Protein AF-A0A9D2E162-F1 (afdb_monomer_lite)

pLDDT: mean 87.24, std 11.22, range [53.81, 98.06]

Sequence (142 aa):
MLKTLQTLIKKYGFVFSTFFTFAVILIFHFTRFNGLKLYPVAVNFAIFLVFVSSLFQEETIIQKFAKITEGTLSESVKIYTKNLTYIWCVYLFVQFALSVATCFMSDKIWMLYNGFLSYFFLGCFFAIEYTIRTIFRLKNKF

Secondary structure (DSSP, 8-state):
-HHHHHHHHHHHHHHHHHHHHHHHHHHHHH---GGGGHHHHHHHHHHHHHHHHHTTSSS-HHHHHHHHHHSSPPHHHHHHHHHHHHHHHHHHHHHHHHHHHHHTS-HHHHHHIIIIIHHHHHHHHHHHHHHHHHHHHHHH--

Foldseek 3Di:
DVVVVVVVCVVVVVVVVVVVVVVVVVCVVPDPDLCPLCPQLVVLVVVLCQLVVQLPDPAGPQRVVCCVVPNDDDPVRRVVSSVVSVVVNVLSVVSNVVSVVCSPPDPVSNCCVSVPVSVVVVVVVCVVVVVVVVVVCVVPPD

Structure (mmCIF, N/CA/C/O backbone):
data_AF-A0A9D2E162-F1
#
_entry.id   AF-A0A9D2E162-F1
#
loop_
_atom_site.group_PDB
_atom_site.id
_atom_site.type_symbol
_atom_site.label_atom_id
_atom_site.label_alt_id
_atom_site.label_comp_id
_atom_site.label_asym_id
_atom_site.label_entity_id
_atom_site.label_seq_id
_atom_site.pdbx_PDB_ins_code
_atom_site.Cartn_x
_atom_site.Cartn_y
_atom_site.Cartn_z
_atom_site.occupancy
_atom_site.B_iso_or_equiv
_atom_site.auth_seq_id
_atom_site.auth_comp_id
_atom_site.auth_asym_id
_atom_site.auth_atom_id
_atom_site.pdbx_PDB_model_num
ATOM 1 N N . MET A 1 1 ? -12.832 37.742 0.969 1.00 65.50 1 MET A N 1
ATOM 2 C CA . MET A 1 1 ? -11.361 37.598 0.913 1.00 65.50 1 MET A CA 1
ATOM 3 C C . MET A 1 1 ? -10.911 36.145 1.092 1.00 65.50 1 MET A C 1
ATOM 5 O O . MET A 1 1 ? -10.377 35.597 0.139 1.00 65.50 1 MET A O 1
ATOM 9 N N . LEU A 1 2 ? -11.207 35.470 2.217 1.00 71.62 2 LEU A N 1
ATOM 10 C CA . LEU A 1 2 ? -10.796 34.065 2.444 1.00 71.62 2 LEU A CA 1
ATOM 11 C C . LEU A 1 2 ? -11.362 33.065 1.411 1.00 71.62 2 LEU A C 1
ATOM 13 O O . LEU A 1 2 ? -10.629 32.242 0.875 1.00 71.62 2 LEU A O 1
ATOM 17 N N . LYS A 1 3 ? -12.657 33.180 1.080 1.00 71.75 3 LYS A N 1
ATOM 18 C CA . LYS A 1 3 ? -13.321 32.309 0.091 1.00 71.75 3 LYS A CA 1
ATOM 19 C C . LYS A 1 3 ? -12.754 32.479 -1.322 1.00 71.75 3 LYS A C 1
ATOM 21 O O . LYS A 1 3 ? -12.570 31.489 -2.014 1.00 71.75 3 LYS A O 1
ATOM 26 N N . THR A 1 4 ? -12.438 33.714 -1.719 1.00 71.81 4 THR A N 1
ATOM 27 C CA . THR A 1 4 ? -11.839 34.059 -3.021 1.00 71.81 4 THR A CA 1
ATOM 28 C 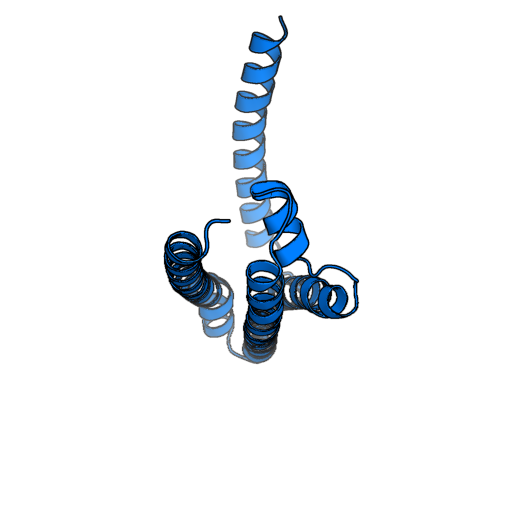C . THR A 1 4 ? -10.415 33.514 -3.148 1.00 71.81 4 THR A C 1
ATOM 30 O O . THR A 1 4 ? -10.037 32.995 -4.192 1.00 71.81 4 THR A O 1
ATOM 33 N N . LEU A 1 5 ? -9.635 33.576 -2.065 1.00 74.06 5 LEU A N 1
ATOM 34 C CA . LEU A 1 5 ? -8.292 33.005 -2.010 1.00 74.06 5 LEU A CA 1
ATOM 35 C C . LEU A 1 5 ? -8.333 31.472 -2.115 1.00 74.06 5 LEU A C 1
ATOM 37 O O . LEU A 1 5 ? -7.569 30.888 -2.876 1.00 74.06 5 LEU A O 1
ATOM 41 N N . GLN A 1 6 ? -9.271 30.818 -1.422 1.00 76.25 6 GLN A N 1
ATOM 42 C CA . GLN A 1 6 ? -9.464 29.367 -1.505 1.00 76.25 6 GLN A CA 1
ATOM 43 C C . GLN A 1 6 ? -9.868 28.904 -2.909 1.00 76.25 6 GLN A C 1
ATOM 45 O O . GLN A 1 6 ? -9.338 27.902 -3.386 1.00 76.25 6 GLN A O 1
ATOM 50 N N . THR A 1 7 ? -10.763 29.618 -3.602 1.00 70.94 7 THR A N 1
ATOM 51 C CA . THR A 1 7 ? -11.123 29.286 -4.991 1.00 70.94 7 THR A CA 1
ATOM 52 C C . THR A 1 7 ? -9.966 29.494 -5.959 1.00 70.94 7 THR A C 1
ATOM 54 O O . THR A 1 7 ? -9.792 28.670 -6.857 1.00 70.94 7 THR A O 1
ATOM 57 N N . LEU A 1 8 ? -9.141 30.527 -5.765 1.00 74.38 8 LEU A N 1
ATOM 58 C CA . LEU A 1 8 ? -7.928 30.728 -6.561 1.00 74.38 8 LEU A CA 1
ATOM 59 C C . LEU A 1 8 ? -6.917 29.601 -6.311 1.00 74.38 8 LEU A C 1
ATOM 61 O O . LEU A 1 8 ? -6.474 28.975 -7.268 1.00 74.38 8 LEU A O 1
ATOM 65 N N . ILE A 1 9 ? -6.637 29.254 -5.052 1.00 75.06 9 ILE A N 1
ATOM 66 C CA . ILE A 1 9 ? -5.742 28.138 -4.700 1.00 75.06 9 ILE A CA 1
ATOM 67 C C . ILE A 1 9 ? -6.235 26.821 -5.316 1.00 75.06 9 ILE A C 1
ATOM 69 O O . ILE A 1 9 ? -5.441 26.084 -5.893 1.00 75.06 9 ILE A O 1
ATOM 73 N N . LYS A 1 10 ? -7.543 26.535 -5.272 1.00 69.56 10 LYS A N 1
ATOM 74 C CA . LYS A 1 10 ? -8.113 25.315 -5.871 1.00 69.56 10 LYS A CA 1
ATOM 75 C C . LYS A 1 10 ? -7.996 25.303 -7.399 1.00 69.56 10 LYS A C 1
ATOM 77 O O . LYS A 1 10 ? -7.646 24.279 -7.976 1.00 69.56 10 LYS A O 1
ATOM 82 N N . LYS A 1 11 ? -8.270 26.439 -8.052 1.00 72.56 11 LYS A N 1
ATOM 83 C CA . LYS A 1 11 ? -8.221 26.588 -9.515 1.00 72.56 11 LYS A CA 1
ATOM 84 C C . LYS A 1 11 ? -6.790 26.488 -10.044 1.00 72.56 11 LYS A C 1
ATOM 86 O O . LYS A 1 11 ? -6.538 25.720 -10.967 1.00 72.56 11 LYS A O 1
ATOM 91 N N . TYR A 1 12 ? -5.856 27.223 -9.443 1.00 75.69 12 TYR A N 1
ATOM 92 C CA . TYR A 1 12 ? -4.445 27.181 -9.829 1.00 75.69 12 TYR A CA 1
ATOM 93 C C . TYR A 1 12 ? -3.770 25.880 -9.395 1.00 75.69 12 TYR A C 1
ATOM 95 O O . TYR A 1 12 ? -2.934 25.378 -10.134 1.00 75.69 12 TYR A O 1
ATOM 103 N N . GLY A 1 13 ? -4.181 25.279 -8.275 1.00 69.25 13 GLY A N 1
ATOM 104 C CA . GLY A 1 13 ? -3.725 23.954 -7.854 1.00 69.25 13 GLY A CA 1
ATOM 105 C C . GLY A 1 13 ? -4.138 22.846 -8.826 1.00 69.25 13 GLY A C 1
ATOM 106 O O . GLY A 1 13 ? -3.320 21.991 -9.152 1.00 69.25 13 GLY A O 1
ATOM 107 N N . PHE A 1 14 ? -5.367 22.889 -9.355 1.00 73.44 14 PHE A N 1
ATOM 108 C CA . PHE A 1 14 ? -5.824 21.941 -10.378 1.00 73.44 14 PHE A CA 1
ATOM 109 C C . PHE A 1 14 ? -5.023 22.078 -11.679 1.00 73.44 14 PHE A C 1
ATOM 111 O O . PHE A 1 14 ? -4.481 21.092 -12.171 1.00 73.44 14 PHE A O 1
ATOM 118 N N . VAL A 1 15 ? -4.880 23.305 -12.192 1.00 77.00 15 VAL A N 1
ATOM 119 C CA . VAL A 1 15 ? -4.106 23.580 -13.415 1.00 77.00 15 VAL A CA 1
ATOM 120 C C . VAL A 1 15 ? -2.641 23.176 -13.231 1.00 77.00 15 VAL A C 1
ATOM 122 O O . VAL A 1 15 ? -2.093 22.463 -14.066 1.00 77.00 15 VAL A O 1
ATOM 125 N N . PHE A 1 16 ? -2.024 23.549 -12.108 1.00 76.31 16 PHE A N 1
ATOM 126 C CA . PHE A 1 16 ? -0.655 23.162 -11.772 1.00 76.31 16 PHE A CA 1
ATOM 127 C C . PHE A 1 16 ? -0.486 21.640 -11.708 1.00 76.31 16 PHE A C 1
ATOM 129 O O . PHE A 1 16 ? 0.458 21.112 -12.287 1.00 76.31 16 PHE A O 1
ATOM 136 N N . SER A 1 17 ? -1.425 20.922 -11.081 1.00 69.62 17 SER A N 1
ATOM 137 C CA . SER A 1 17 ? -1.401 19.457 -11.028 1.00 69.62 17 SER A CA 1
ATOM 138 C C . SER A 1 17 ? -1.484 18.833 -12.420 1.00 69.62 17 SER A C 1
ATOM 140 O O . SER A 1 17 ? -0.758 17.883 -12.693 1.00 69.62 17 SER A O 1
ATOM 142 N N . THR A 1 18 ? -2.328 19.362 -13.312 1.00 78.50 18 THR A N 1
ATOM 143 C CA . THR A 1 18 ? -2.439 18.867 -14.690 1.00 78.50 18 THR A CA 1
ATOM 144 C C . THR A 1 18 ? -1.137 19.081 -15.465 1.00 78.50 18 THR A C 1
ATOM 146 O O . THR A 1 18 ? -0.620 18.139 -16.064 1.00 78.50 18 THR A O 1
ATOM 149 N N . PHE A 1 19 ? -0.558 20.285 -15.408 1.00 83.25 19 PHE A N 1
ATOM 150 C CA . PHE A 1 19 ? 0.726 20.578 -16.056 1.00 83.25 19 PHE A CA 1
ATOM 151 C C . PHE A 1 19 ? 1.873 19.737 -15.487 1.00 83.25 19 PHE A C 1
ATOM 153 O O . PHE A 1 19 ? 2.703 19.249 -16.250 1.00 83.25 19 PHE A O 1
ATOM 160 N N . PHE A 1 20 ? 1.890 19.507 -14.173 1.00 80.88 20 PHE A N 1
ATOM 161 C CA . PHE A 1 20 ? 2.864 18.635 -13.523 1.00 80.88 20 PHE A CA 1
ATOM 162 C C . PHE A 1 20 ? 2.764 17.194 -14.041 1.00 80.88 20 PHE A C 1
ATOM 164 O O . PHE A 1 20 ? 3.779 16.606 -14.404 1.00 80.88 20 PHE A O 1
ATOM 171 N N . THR A 1 21 ? 1.552 16.644 -14.168 1.00 77.19 21 THR A N 1
ATOM 172 C CA . THR A 1 21 ? 1.348 15.299 -14.728 1.00 77.19 21 THR A CA 1
ATOM 173 C C . THR A 1 21 ? 1.837 15.197 -16.175 1.00 77.19 21 THR A C 1
ATOM 175 O O . THR A 1 21 ? 2.545 14.247 -16.507 1.00 77.19 21 THR A O 1
ATOM 178 N N . PHE A 1 22 ? 1.532 16.175 -17.033 1.00 82.38 22 PHE A N 1
ATOM 179 C CA . PHE A 1 22 ? 2.026 16.178 -18.417 1.00 82.38 22 PHE A CA 1
ATOM 180 C C . PHE A 1 22 ? 3.548 16.334 -18.503 1.00 82.38 22 PHE A C 1
ATOM 182 O O . PHE A 1 22 ? 4.182 15.653 -19.307 1.00 82.38 22 PHE A O 1
ATOM 189 N N . ALA A 1 23 ? 4.148 17.172 -17.655 1.00 78.62 23 ALA A N 1
ATOM 190 C CA . ALA A 1 23 ? 5.598 17.329 -17.581 1.00 78.62 23 ALA A CA 1
ATOM 191 C C . ALA A 1 23 ? 6.285 16.024 -17.157 1.00 78.62 23 ALA A C 1
ATOM 193 O O . ALA A 1 23 ? 7.274 15.630 -17.769 1.00 78.62 23 ALA A O 1
ATOM 194 N N . VAL A 1 24 ? 5.725 15.312 -16.174 1.00 75.50 24 VAL A N 1
ATOM 195 C CA . VAL A 1 24 ? 6.192 13.979 -15.773 1.00 75.50 24 VAL A CA 1
ATOM 196 C C . VAL A 1 24 ? 6.097 13.009 -16.954 1.00 75.50 24 VAL A C 1
ATOM 198 O O . VAL A 1 24 ? 7.095 12.393 -17.298 1.00 75.50 24 VAL A O 1
ATOM 201 N N . ILE A 1 25 ? 4.963 12.925 -17.656 1.00 77.38 25 ILE A N 1
ATOM 202 C CA . ILE A 1 25 ? 4.817 12.036 -18.827 1.00 77.38 25 ILE A CA 1
ATOM 203 C C . ILE A 1 25 ? 5.853 12.356 -19.918 1.00 77.38 25 ILE A C 1
ATOM 205 O O . ILE A 1 25 ? 6.468 11.443 -20.467 1.00 77.38 25 ILE A O 1
ATOM 209 N N . LEU A 1 26 ? 6.083 13.639 -20.214 1.00 76.00 26 LEU A N 1
ATOM 210 C CA . LEU A 1 26 ? 7.059 14.070 -21.217 1.00 76.00 26 LEU A CA 1
ATOM 211 C C . LEU A 1 26 ? 8.494 13.742 -20.796 1.00 76.00 26 LEU A C 1
ATOM 213 O O . LEU A 1 26 ? 9.241 13.164 -21.582 1.00 76.00 26 LEU A O 1
ATOM 217 N N . ILE A 1 27 ? 8.873 14.034 -19.550 1.00 70.38 27 ILE A N 1
ATOM 218 C CA . ILE A 1 27 ? 10.189 13.667 -19.008 1.00 70.38 27 ILE A CA 1
ATOM 219 C C . ILE A 1 27 ? 10.385 12.150 -19.114 1.00 70.38 27 ILE A C 1
ATOM 221 O O . ILE A 1 27 ? 11.420 11.689 -19.590 1.00 70.38 27 ILE A O 1
ATOM 225 N N . PHE A 1 28 ? 9.374 11.359 -18.760 1.00 63.78 28 PHE A N 1
ATOM 226 C CA . PHE A 1 28 ? 9.428 9.901 -18.853 1.00 63.78 28 PHE A CA 1
ATOM 227 C C . PHE A 1 28 ? 9.533 9.400 -20.303 1.00 63.78 28 PHE A C 1
ATOM 229 O O . PHE A 1 28 ? 10.220 8.412 -20.545 1.00 63.78 28 PHE A O 1
ATOM 236 N N . HIS A 1 29 ? 8.911 10.083 -21.270 1.00 67.19 29 HIS A N 1
ATOM 237 C CA . HIS A 1 29 ? 9.008 9.734 -22.691 1.00 67.19 29 HIS A CA 1
ATOM 238 C C . HIS A 1 29 ? 10.412 9.975 -23.268 1.00 67.19 29 HIS A C 1
ATOM 240 O O . HIS A 1 29 ? 10.895 9.177 -24.071 1.00 67.19 29 HIS A O 1
ATOM 246 N N . PHE A 1 30 ? 11.084 11.053 -22.851 1.00 66.25 30 PHE A N 1
ATOM 247 C CA . PHE A 1 30 ? 12.396 11.435 -23.387 1.00 66.25 30 PHE A CA 1
ATOM 248 C C . PHE A 1 30 ? 13.588 10.803 -22.652 1.00 66.25 30 PHE A C 1
ATOM 250 O O . PHE A 1 30 ? 14.693 10.772 -23.197 1.00 66.25 30 PHE A O 1
ATOM 257 N N . THR A 1 31 ? 13.397 10.261 -21.446 1.00 59.72 31 THR A N 1
ATOM 258 C CA . THR A 1 31 ? 14.506 9.707 -20.656 1.00 59.72 31 THR A CA 1
ATOM 259 C C . THR A 1 31 ? 14.616 8.189 -20.833 1.00 59.72 31 THR A C 1
ATOM 261 O O . THR A 1 31 ? 13.769 7.438 -20.357 1.00 59.72 31 THR A O 1
ATOM 264 N N . ARG A 1 32 ? 15.702 7.692 -21.450 1.00 57.34 32 ARG A N 1
ATOM 265 C CA . ARG A 1 32 ? 16.052 6.251 -21.461 1.00 57.34 32 ARG A CA 1
ATOM 266 C C . ARG A 1 32 ? 16.623 5.810 -20.110 1.00 57.34 32 ARG A C 1
ATOM 268 O O . ARG A 1 32 ? 17.798 5.473 -19.987 1.00 57.34 32 ARG A O 1
ATOM 275 N N . PHE A 1 33 ? 15.806 5.878 -19.068 1.00 56.12 33 PHE A N 1
ATOM 276 C CA . PHE A 1 33 ? 16.244 5.596 -17.709 1.00 56.12 33 PHE A CA 1
ATOM 277 C C . PHE A 1 33 ? 16.086 4.098 -17.407 1.00 56.12 33 PHE A C 1
ATOM 279 O O . PHE A 1 33 ? 14.989 3.621 -17.136 1.00 56.12 33 PHE A O 1
ATOM 286 N N . ASN A 1 34 ? 17.180 3.332 -17.407 1.00 59.47 34 ASN A N 1
ATOM 287 C CA . ASN A 1 34 ? 17.139 1.893 -17.083 1.00 59.47 34 ASN A CA 1
ATOM 288 C C . ASN A 1 34 ? 16.607 1.607 -15.658 1.00 59.47 34 ASN A C 1
ATOM 290 O O . ASN A 1 34 ? 16.103 0.519 -15.391 1.00 59.47 34 ASN A O 1
ATOM 294 N N . GLY A 1 35 ? 16.649 2.597 -14.755 1.00 64.69 35 GLY A N 1
ATOM 295 C CA . GLY A 1 35 ? 16.047 2.526 -13.418 1.00 64.69 35 GLY A CA 1
ATOM 296 C C . GLY A 1 35 ? 14.512 2.609 -13.383 1.00 64.69 35 GLY A C 1
ATOM 297 O O . GLY A 1 35 ? 13.926 2.350 -12.335 1.00 64.69 35 GLY A O 1
ATOM 298 N N . LEU A 1 36 ? 13.838 2.915 -14.502 1.00 73.25 36 LEU A N 1
ATOM 299 C CA . LEU A 1 36 ? 12.369 3.007 -14.571 1.00 73.25 36 LEU A CA 1
ATOM 300 C C . LEU A 1 36 ? 11.678 1.702 -14.177 1.00 73.25 36 LEU A C 1
ATOM 302 O O . LEU A 1 36 ? 10.631 1.734 -13.533 1.00 73.25 36 LEU A O 1
ATOM 306 N N . LYS A 1 37 ? 12.290 0.556 -14.497 1.00 83.38 37 LYS A N 1
ATOM 307 C CA . LYS A 1 37 ? 11.738 -0.750 -14.125 1.00 83.38 37 LYS A CA 1
ATOM 308 C C . LYS A 1 37 ? 11.648 -0.958 -12.615 1.00 83.38 37 LYS A C 1
ATOM 310 O O . LYS A 1 37 ? 10.752 -1.656 -12.152 1.00 83.38 37 LYS A O 1
ATOM 315 N N . LEU A 1 38 ? 12.539 -0.315 -11.858 1.00 86.81 38 LEU A N 1
ATOM 316 C CA . LEU A 1 38 ? 12.600 -0.412 -10.402 1.00 86.81 38 LEU A CA 1
ATOM 317 C C . LEU A 1 38 ? 11.647 0.555 -9.696 1.00 86.81 38 LEU A C 1
ATOM 319 O O . LEU A 1 38 ? 11.419 0.394 -8.500 1.00 86.81 38 LEU A O 1
ATOM 323 N N . TYR A 1 39 ? 11.069 1.536 -10.395 1.00 88.31 39 TYR A N 1
ATOM 324 C CA . TYR A 1 39 ? 10.157 2.492 -9.766 1.00 88.31 39 TYR A CA 1
ATOM 325 C C . TYR A 1 39 ? 8.928 1.806 -9.136 1.00 88.31 39 TYR A C 1
ATOM 327 O O . TYR A 1 39 ? 8.712 1.989 -7.935 1.00 88.31 39 TYR A O 1
ATOM 335 N N . PRO A 1 40 ? 8.165 0.954 -9.855 1.00 90.44 40 PRO A N 1
ATOM 336 C CA . PRO A 1 40 ? 7.027 0.255 -9.257 1.00 90.44 40 PRO A CA 1
ATOM 337 C C . PRO A 1 40 ? 7.446 -0.693 -8.123 1.00 90.44 40 PRO A C 1
ATOM 339 O O . PRO A 1 40 ? 6.742 -0.808 -7.121 1.00 90.44 40 PRO A O 1
ATOM 342 N N . VAL A 1 41 ? 8.628 -1.310 -8.239 1.00 92.38 41 VAL A N 1
ATOM 343 C CA . VAL A 1 41 ? 9.216 -2.167 -7.200 1.00 92.38 41 VAL A CA 1
ATOM 344 C C . VAL A 1 41 ? 9.449 -1.373 -5.915 1.00 92.38 41 VAL A C 1
ATOM 346 O O . VAL A 1 41 ? 8.990 -1.782 -4.848 1.00 92.38 41 VAL A O 1
ATOM 349 N N . ALA A 1 42 ? 10.122 -0.224 -6.014 1.00 91.44 42 ALA A N 1
ATOM 350 C CA . ALA A 1 42 ? 10.441 0.629 -4.875 1.00 91.44 42 ALA A CA 1
ATOM 351 C C . ALA A 1 42 ? 9.177 1.167 -4.193 1.00 91.44 42 ALA A C 1
ATOM 353 O O . ALA A 1 42 ? 9.092 1.154 -2.967 1.00 91.44 42 ALA A O 1
ATOM 354 N N . VAL A 1 43 ? 8.177 1.589 -4.975 1.00 93.31 43 VAL A N 1
ATOM 355 C CA . VAL A 1 43 ? 6.899 2.084 -4.442 1.00 93.31 43 VAL A CA 1
ATOM 356 C C . VAL A 1 43 ? 6.144 0.978 -3.704 1.00 93.31 43 VAL A C 1
ATOM 358 O O . VAL A 1 43 ? 5.757 1.174 -2.552 1.00 93.31 43 VAL A O 1
ATOM 361 N N . ASN A 1 44 ? 5.976 -0.197 -4.321 1.00 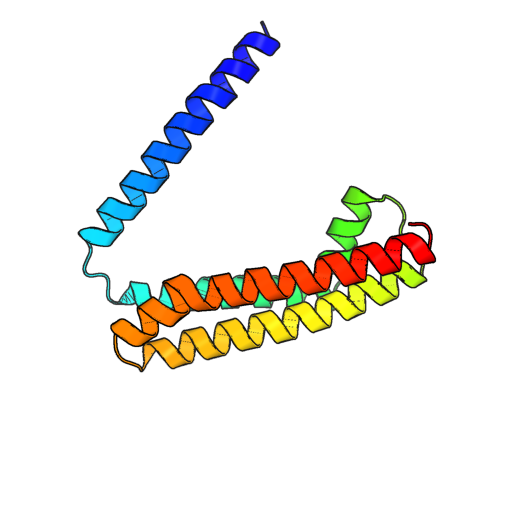93.88 44 ASN A N 1
ATOM 362 C CA . ASN A 1 44 ? 5.292 -1.325 -3.683 1.00 93.88 44 ASN A CA 1
ATOM 363 C C . ASN A 1 44 ? 6.007 -1.762 -2.400 1.00 93.88 44 ASN A C 1
ATOM 365 O O . ASN A 1 44 ? 5.356 -1.993 -1.383 1.00 93.88 44 ASN A O 1
ATOM 369 N N . PHE A 1 45 ? 7.341 -1.817 -2.424 1.00 96.00 45 PHE A N 1
ATOM 370 C CA . PHE A 1 45 ? 8.141 -2.170 -1.256 1.00 96.00 45 PHE A CA 1
ATOM 371 C C . PHE A 1 45 ? 8.013 -1.142 -0.128 1.00 96.00 45 PHE A C 1
ATOM 373 O O . PHE A 1 45 ? 7.792 -1.516 1.021 1.00 96.00 45 PHE A O 1
ATOM 380 N N . ALA A 1 46 ? 8.092 0.153 -0.442 1.00 96.81 46 ALA A N 1
ATOM 381 C CA . ALA A 1 46 ? 7.955 1.213 0.551 1.00 96.81 46 ALA A CA 1
ATOM 382 C C . ALA A 1 46 ? 6.579 1.173 1.233 1.00 96.81 46 ALA A C 1
ATOM 384 O O . ALA A 1 46 ? 6.495 1.220 2.460 1.00 96.81 46 ALA A O 1
ATOM 385 N N . ILE A 1 47 ? 5.500 1.023 0.456 1.00 95.56 47 ILE A N 1
ATOM 386 C CA . ILE A 1 47 ? 4.139 0.921 1.004 1.00 95.56 47 ILE A CA 1
ATOM 387 C C . ILE A 1 47 ? 3.990 -0.363 1.830 1.00 95.56 47 ILE A C 1
ATOM 389 O O . ILE A 1 47 ? 3.442 -0.321 2.931 1.00 95.56 47 ILE A O 1
ATOM 393 N N . PHE A 1 48 ? 4.521 -1.492 1.353 1.00 97.44 48 PHE A N 1
ATOM 394 C CA . PHE A 1 48 ? 4.544 -2.743 2.110 1.00 97.44 48 PHE A CA 1
ATOM 395 C C . PHE A 1 48 ? 5.229 -2.577 3.473 1.00 97.44 48 PHE A C 1
ATOM 397 O O . PHE A 1 48 ? 4.656 -2.965 4.491 1.00 97.44 48 PHE A O 1
ATOM 404 N N . LEU A 1 49 ? 6.404 -1.940 3.522 1.00 97.06 49 LEU A N 1
ATOM 405 C CA . LEU A 1 49 ? 7.119 -1.678 4.773 1.00 97.06 49 LEU A CA 1
ATOM 406 C C . LEU A 1 49 ? 6.316 -0.798 5.732 1.00 97.06 49 LEU A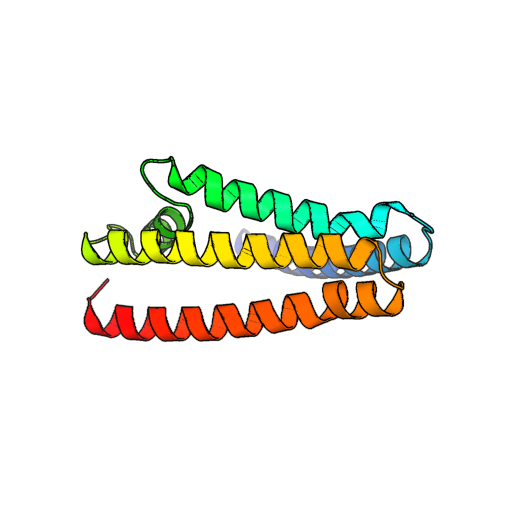 C 1
ATOM 408 O O . LEU A 1 49 ? 6.316 -1.055 6.935 1.00 97.06 49 LEU A O 1
ATOM 412 N N . VAL A 1 50 ? 5.599 0.208 5.229 1.00 97.06 50 VAL A N 1
ATOM 413 C CA . VAL A 1 50 ? 4.704 1.031 6.057 1.00 97.06 50 VAL A CA 1
ATOM 414 C C . VAL A 1 50 ? 3.604 0.174 6.694 1.00 97.06 50 VAL A C 1
ATOM 416 O O . VAL A 1 50 ? 3.355 0.280 7.894 1.00 97.06 50 VAL A O 1
ATOM 419 N N . PHE A 1 51 ? 2.976 -0.718 5.928 1.00 97.25 51 PHE A N 1
ATOM 420 C CA . PHE A 1 51 ? 1.932 -1.601 6.454 1.00 97.25 51 PHE A CA 1
ATOM 421 C C . PHE A 1 51 ? 2.483 -2.612 7.464 1.00 97.25 51 PHE A C 1
ATOM 423 O O . PHE A 1 51 ? 1.938 -2.727 8.563 1.00 97.25 51 PHE A O 1
ATOM 430 N N . VAL A 1 52 ? 3.588 -3.284 7.136 1.00 97.62 52 VAL A N 1
ATOM 431 C CA . VAL A 1 52 ? 4.218 -4.279 8.015 1.00 97.62 52 VAL A CA 1
ATOM 432 C C . VAL A 1 52 ? 4.737 -3.642 9.296 1.00 97.62 52 VAL A C 1
ATOM 434 O O . VAL A 1 52 ? 4.456 -4.146 10.377 1.00 97.62 52 VAL A O 1
ATOM 437 N N . SER A 1 53 ? 5.443 -2.513 9.208 1.00 96.56 53 SER A N 1
ATOM 438 C CA . SER A 1 53 ? 5.934 -1.808 10.400 1.00 96.56 53 SER A CA 1
ATOM 439 C C . SER A 1 53 ? 4.791 -1.374 11.320 1.00 96.56 53 SER A C 1
ATOM 441 O O . SER A 1 53 ? 4.936 -1.426 12.540 1.00 96.56 53 SER A O 1
ATOM 443 N N . SER A 1 54 ? 3.625 -1.032 10.760 1.00 96.75 54 SER A N 1
ATOM 444 C CA . SER A 1 54 ? 2.447 -0.682 11.556 1.00 96.75 54 SER A CA 1
ATOM 445 C C . SER A 1 54 ? 1.878 -1.848 12.376 1.00 96.75 54 SER A C 1
ATOM 447 O O . SER A 1 54 ? 1.218 -1.598 13.379 1.00 96.75 54 SER A O 1
ATOM 449 N N . LEU A 1 55 ? 2.153 -3.109 12.012 1.00 95.62 55 LEU A N 1
ATOM 450 C CA . LEU A 1 55 ? 1.712 -4.281 12.786 1.00 95.62 55 LEU A CA 1
ATOM 451 C C . LEU A 1 55 ? 2.407 -4.399 14.149 1.00 95.62 55 LEU A C 1
ATOM 453 O O . LEU A 1 55 ? 1.869 -5.052 15.042 1.00 95.62 55 LEU A O 1
ATOM 457 N N . PHE A 1 56 ? 3.579 -3.780 14.306 1.00 95.31 56 PHE A N 1
ATOM 458 C CA . PHE A 1 56 ? 4.355 -3.777 15.551 1.00 95.31 56 PHE A CA 1
ATOM 459 C C . PHE A 1 56 ? 4.067 -2.556 16.437 1.00 95.31 56 PHE A C 1
ATOM 461 O O . PHE A 1 56 ? 4.685 -2.397 17.485 1.00 95.31 56 PHE A O 1
ATOM 468 N N . GLN A 1 57 ? 3.158 -1.676 16.013 1.00 94.25 57 GLN A N 1
ATOM 469 C CA . GLN A 1 57 ? 2.733 -0.502 16.774 1.00 94.25 57 GLN A CA 1
ATOM 470 C C . GLN A 1 57 ? 1.459 -0.807 17.576 1.00 94.25 57 GLN A C 1
ATOM 472 O O . GLN A 1 57 ? 0.772 -1.791 17.304 1.00 94.25 57 GLN A O 1
ATOM 477 N N . GLU A 1 58 ? 1.121 0.055 18.542 1.00 91.56 58 GLU A N 1
ATOM 478 C CA . GLU A 1 58 ? -0.124 -0.064 19.324 1.00 91.56 58 GLU A CA 1
ATOM 479 C C . GLU A 1 58 ? -1.371 -0.081 18.428 1.00 91.56 58 GLU A C 1
ATOM 481 O O . GLU A 1 58 ? -2.291 -0.872 18.632 1.00 91.56 58 GLU A O 1
ATOM 486 N N . GLU A 1 59 ? -1.375 0.774 17.404 1.00 93.81 59 GLU A N 1
ATOM 487 C CA . GLU A 1 59 ? -2.418 0.855 16.388 1.00 93.81 59 GLU A CA 1
ATOM 488 C C . GLU A 1 59 ? -1.797 0.688 14.993 1.00 93.81 59 GLU A C 1
ATOM 490 O O . GLU A 1 59 ? -0.879 1.417 14.602 1.00 93.81 59 GLU A O 1
ATOM 495 N N . THR A 1 60 ? -2.340 -0.248 14.217 1.00 97.00 60 THR A N 1
ATOM 496 C CA . THR A 1 60 ? -2.024 -0.453 12.796 1.00 97.00 60 THR A CA 1
ATOM 497 C C . THR A 1 60 ? -2.424 0.750 11.946 1.00 97.00 60 THR A C 1
ATOM 499 O O . THR A 1 60 ? -3.262 1.569 12.334 1.00 97.00 60 THR A O 1
ATOM 502 N N . ILE A 1 61 ? -1.879 0.853 10.732 1.00 96.50 61 ILE A N 1
ATOM 503 C CA . ILE A 1 61 ? -2.189 1.986 9.853 1.00 96.50 61 ILE A CA 1
ATOM 504 C C . ILE A 1 61 ? -3.681 2.063 9.493 1.00 96.50 61 ILE A C 1
ATOM 506 O O . ILE A 1 61 ? -4.255 3.151 9.468 1.00 96.50 61 ILE A O 1
ATOM 510 N N . ILE A 1 62 ? -4.342 0.916 9.302 1.00 95.81 62 ILE A N 1
ATOM 511 C CA . ILE A 1 62 ? -5.784 0.867 9.029 1.00 95.81 62 ILE A CA 1
ATOM 512 C C . ILE A 1 62 ? -6.586 1.286 10.262 1.00 95.81 62 ILE A C 1
ATOM 514 O O . ILE A 1 62 ? -7.567 2.011 10.117 1.00 95.81 62 ILE A O 1
ATOM 518 N N . GLN A 1 63 ? -6.164 0.892 11.469 1.00 95.31 63 GLN A N 1
ATOM 519 C CA . GLN A 1 63 ? -6.785 1.362 12.712 1.00 95.31 63 GLN A CA 1
ATOM 520 C C . GLN A 1 63 ? -6.670 2.879 12.854 1.00 95.31 63 GLN A C 1
ATOM 522 O O . GLN A 1 63 ? -7.668 3.529 13.149 1.00 95.31 63 GLN A O 1
ATOM 527 N N . LYS A 1 64 ? -5.503 3.465 12.558 1.00 94.69 64 LYS A N 1
ATOM 528 C CA . LYS A 1 64 ? -5.322 4.926 12.574 1.00 94.69 64 LYS A CA 1
ATOM 529 C C . LYS A 1 64 ? -6.270 5.627 11.600 1.00 94.69 64 LYS A C 1
ATOM 531 O O . LYS A 1 64 ? -6.943 6.579 11.985 1.00 94.69 64 LYS A O 1
ATOM 536 N N . PHE A 1 65 ? -6.390 5.130 10.366 1.00 93.12 65 PHE A N 1
ATOM 537 C CA . PHE A 1 65 ? -7.343 5.680 9.394 1.00 93.12 65 PHE A CA 1
ATOM 538 C C . PHE A 1 65 ? -8.803 5.520 9.836 1.00 93.12 65 PHE A C 1
ATOM 540 O O . PHE A 1 65 ? -9.593 6.457 9.700 1.00 93.12 65 PHE A O 1
ATOM 547 N N . ALA A 1 66 ? -9.164 4.362 10.392 1.00 91.31 66 ALA A N 1
ATOM 548 C CA . ALA A 1 66 ? -10.503 4.125 10.920 1.00 91.31 66 ALA A CA 1
ATOM 549 C C . ALA A 1 66 ? -10.816 5.076 12.083 1.00 91.31 66 ALA A C 1
ATOM 551 O O . ALA A 1 66 ? -11.880 5.681 12.095 1.00 91.31 66 ALA A O 1
ATOM 552 N N . LYS A 1 67 ? -9.868 5.286 13.001 1.00 91.62 67 LYS A N 1
ATOM 553 C CA . LYS A 1 67 ? -10.007 6.182 14.156 1.00 91.62 67 LYS A CA 1
ATOM 554 C C . LYS A 1 67 ? -10.175 7.647 13.751 1.00 91.62 67 LYS A C 1
ATOM 556 O O . LYS A 1 67 ? -10.975 8.358 14.344 1.00 91.62 67 LYS A O 1
ATOM 561 N N . ILE A 1 68 ? -9.469 8.096 12.711 1.00 92.31 68 ILE A N 1
ATOM 562 C CA . ILE A 1 68 ? -9.647 9.446 12.145 1.00 92.31 68 ILE A CA 1
ATOM 563 C C . ILE A 1 68 ? -11.047 9.616 11.537 1.00 92.31 68 ILE A C 1
ATOM 565 O O . ILE A 1 68 ? -11.612 10.703 11.594 1.00 92.31 68 ILE A O 1
ATOM 569 N N . THR A 1 69 ? -11.596 8.553 10.946 1.00 86.25 69 THR A N 1
ATOM 570 C CA . THR A 1 69 ? -12.882 8.607 10.236 1.00 86.25 69 THR A CA 1
ATOM 571 C C . THR A 1 69 ? -14.078 8.461 11.181 1.00 86.25 69 THR A C 1
ATOM 573 O O . THR A 1 69 ? -15.065 9.167 11.022 1.00 86.25 69 THR A O 1
ATOM 576 N N . GLU A 1 70 ? -13.984 7.551 12.150 1.00 83.81 70 GLU A N 1
ATOM 577 C CA . GLU A 1 70 ? -15.109 7.070 12.971 1.00 83.81 70 GLU A CA 1
ATOM 578 C C . GLU A 1 70 ? -14.962 7.471 14.453 1.00 83.81 70 GLU A C 1
ATOM 580 O O . GLU A 1 70 ? -15.894 7.342 15.238 1.00 83.81 70 GLU A O 1
ATOM 585 N N . GLY A 1 71 ? -13.791 7.967 14.869 1.00 86.75 71 GLY A N 1
ATOM 586 C CA . GLY A 1 71 ? -13.502 8.286 16.265 1.00 86.75 71 GLY A CA 1
ATOM 587 C C . GLY A 1 71 ? -13.063 7.062 17.069 1.00 86.75 71 GLY A C 1
ATOM 588 O O . GLY A 1 71 ? -12.095 6.383 16.730 1.00 86.75 71 GLY A O 1
ATOM 589 N N . THR A 1 72 ? -13.716 6.799 18.199 1.00 86.00 72 THR A N 1
ATOM 590 C CA . THR A 1 72 ? -13.322 5.717 19.113 1.00 86.00 72 THR A CA 1
ATOM 591 C C . THR A 1 72 ? -13.706 4.348 18.563 1.00 86.00 72 THR A C 1
ATOM 593 O O . THR A 1 72 ? -14.881 4.068 18.364 1.00 86.00 72 THR A O 1
ATOM 596 N N . LEU A 1 73 ? -12.723 3.465 18.381 1.00 86.50 73 LEU A N 1
ATOM 597 C CA . LEU A 1 73 ? -12.955 2.125 17.840 1.00 86.50 73 LEU A CA 1
ATOM 598 C C . LEU A 1 73 ? -13.391 1.142 18.931 1.00 86.50 73 LEU A C 1
ATOM 600 O O . LEU A 1 73 ? -12.687 0.962 19.930 1.00 86.50 73 LEU A O 1
ATOM 604 N N . SER A 1 74 ? -14.503 0.444 18.696 1.00 89.38 74 SER A N 1
ATOM 605 C CA . SER A 1 74 ? -14.901 -0.719 19.492 1.00 89.38 74 SER A CA 1
ATOM 606 C C . SER A 1 74 ? -13.920 -1.887 19.307 1.00 89.38 74 SER A C 1
ATOM 608 O O . SER A 1 74 ? -13.174 -1.960 18.326 1.00 89.38 74 SER A O 1
ATOM 610 N N . GLU A 1 75 ? -13.906 -2.831 20.248 1.00 90.31 75 GLU A N 1
ATOM 611 C CA . GLU A 1 75 ? -12.936 -3.934 20.233 1.00 90.31 75 GLU A CA 1
ATOM 612 C C . GLU A 1 75 ? -13.093 -4.845 19.000 1.00 90.31 75 GLU A C 1
ATOM 614 O O . GLU A 1 75 ? -12.108 -5.272 18.396 1.00 90.31 75 GLU A O 1
ATOM 619 N N . SER A 1 76 ? -14.330 -5.062 18.541 1.00 89.44 76 SER A N 1
ATOM 620 C CA . SER A 1 76 ? -14.611 -5.823 17.317 1.00 89.44 76 SER A CA 1
ATOM 621 C C . SER A 1 76 ? -14.037 -5.142 16.070 1.00 89.44 76 SER A C 1
ATOM 623 O O . SER A 1 76 ? -13.461 -5.808 15.205 1.00 89.44 76 SER A O 1
ATOM 625 N N . VAL A 1 77 ? -14.133 -3.812 15.991 1.00 89.75 77 VAL A N 1
ATOM 626 C CA . VAL A 1 77 ? -13.568 -3.013 14.899 1.00 89.75 77 VAL A CA 1
ATOM 627 C C . VAL A 1 77 ? -12.043 -3.046 14.935 1.00 89.75 77 VAL A C 1
ATOM 629 O O . VAL A 1 77 ? -11.419 -3.171 13.878 1.00 89.75 77 VAL A O 1
ATOM 632 N N . LYS A 1 78 ? -11.422 -2.997 16.121 1.00 92.50 78 LYS A N 1
ATOM 633 C CA . LYS A 1 78 ? -9.962 -3.127 16.257 1.00 92.50 78 LYS A CA 1
ATOM 634 C C . LYS A 1 78 ? -9.460 -4.471 15.733 1.00 92.50 78 LYS A C 1
ATOM 636 O O . LYS A 1 78 ? -8.496 -4.481 14.969 1.00 92.50 78 LYS A O 1
ATOM 641 N N . ILE A 1 79 ? -10.116 -5.579 16.086 1.00 93.19 79 ILE A N 1
ATOM 642 C CA . ILE A 1 79 ? -9.751 -6.918 15.592 1.00 93.19 79 ILE A CA 1
ATOM 643 C C . ILE A 1 79 ? -9.914 -6.987 14.070 1.00 93.19 79 ILE A C 1
ATOM 645 O O . ILE A 1 79 ? -8.995 -7.413 13.368 1.00 93.19 79 ILE A O 1
ATOM 649 N N . TYR A 1 80 ? -11.049 -6.516 13.545 1.00 93.12 80 TYR A N 1
ATOM 650 C CA . TYR A 1 80 ? -11.315 -6.501 12.106 1.00 93.12 80 TYR A CA 1
ATOM 651 C C . TYR A 1 80 ? -10.255 -5.709 11.329 1.00 93.12 80 TYR A C 1
ATOM 653 O O . TYR A 1 80 ? -9.677 -6.218 10.372 1.00 93.12 80 TYR A O 1
ATOM 661 N N . THR A 1 81 ? -9.954 -4.484 11.760 1.00 94.19 81 THR A N 1
ATOM 662 C CA . THR A 1 81 ? -8.981 -3.602 11.091 1.00 94.19 81 THR A CA 1
ATOM 663 C C . THR A 1 81 ? -7.539 -4.104 11.213 1.00 94.19 81 THR A C 1
ATOM 665 O O . THR A 1 81 ? -6.755 -3.944 10.272 1.00 94.19 81 THR A O 1
ATOM 668 N N . LYS A 1 82 ? -7.186 -4.790 12.309 1.00 95.38 82 LYS A N 1
ATOM 669 C CA . LYS A 1 82 ? -5.898 -5.489 12.438 1.00 95.38 82 LYS A CA 1
ATOM 670 C C . LYS A 1 82 ? -5.794 -6.662 11.460 1.00 95.38 82 LYS A C 1
ATOM 672 O O . LYS A 1 82 ? -4.817 -6.743 10.720 1.00 95.38 82 LYS A O 1
ATOM 677 N N . ASN A 1 83 ? -6.816 -7.518 11.391 1.00 96.19 83 ASN A N 1
ATOM 678 C CA . ASN A 1 83 ? -6.878 -8.624 10.425 1.00 96.19 83 ASN A CA 1
ATOM 679 C C . ASN A 1 83 ? -6.820 -8.116 8.984 1.00 96.19 83 ASN A C 1
ATOM 681 O O . ASN A 1 83 ? -6.097 -8.659 8.151 1.00 96.19 83 ASN A O 1
ATOM 685 N N . LEU A 1 84 ? -7.517 -7.016 8.709 1.00 96.38 84 LEU A N 1
ATOM 686 C CA . LEU A 1 84 ? -7.462 -6.359 7.418 1.00 96.38 84 LEU A CA 1
ATOM 687 C C . LEU A 1 84 ? -6.042 -5.865 7.098 1.00 96.38 84 LEU A C 1
ATOM 689 O O . LEU A 1 84 ? -5.589 -6.032 5.970 1.00 96.38 84 LEU A O 1
ATOM 693 N N . THR A 1 85 ? -5.297 -5.346 8.079 1.00 97.31 85 THR A N 1
ATOM 694 C CA . THR A 1 85 ? -3.897 -4.931 7.874 1.00 97.31 85 THR A CA 1
ATOM 695 C C . THR A 1 85 ? -3.016 -6.107 7.443 1.00 97.31 85 THR A C 1
ATOM 697 O O . THR A 1 85 ? -2.198 -5.939 6.539 1.00 97.31 85 THR A O 1
ATOM 700 N N . TYR A 1 86 ? -3.214 -7.311 7.996 1.00 97.81 86 TYR A N 1
ATOM 701 C CA . TYR A 1 86 ? -2.514 -8.515 7.522 1.00 97.81 86 TYR A CA 1
ATOM 702 C C . TYR A 1 86 ? -2.849 -8.849 6.063 1.00 97.81 86 TYR A C 1
ATOM 704 O O . TYR A 1 86 ? -1.942 -9.118 5.277 1.00 97.81 86 TYR A O 1
ATOM 712 N N . ILE A 1 87 ? -4.127 -8.780 5.680 1.00 97.56 87 ILE A N 1
ATOM 713 C CA . ILE A 1 87 ? -4.564 -9.026 4.295 1.00 97.56 87 ILE A CA 1
ATOM 714 C C . ILE A 1 87 ? -3.902 -8.024 3.337 1.00 97.56 87 ILE A C 1
ATOM 716 O O . ILE A 1 87 ? -3.393 -8.414 2.286 1.00 97.56 87 ILE A O 1
ATOM 720 N N . TRP A 1 88 ? -3.839 -6.747 3.725 1.00 97.56 88 TRP A N 1
ATOM 721 C CA . TRP A 1 88 ? -3.127 -5.716 2.970 1.00 97.56 88 TRP A CA 1
ATOM 722 C C . TRP A 1 88 ? -1.629 -6.005 2.847 1.00 97.56 88 TRP A C 1
ATOM 724 O O . TRP A 1 88 ? -1.077 -5.845 1.761 1.00 97.56 88 TRP A O 1
ATOM 734 N N . CYS A 1 89 ? -0.970 -6.468 3.914 1.00 97.94 89 CYS A N 1
ATOM 735 C CA . CYS A 1 89 ? 0.443 -6.852 3.855 1.00 97.94 89 CYS A CA 1
ATOM 736 C C . CYS A 1 89 ? 0.676 -7.973 2.836 1.00 97.94 89 CYS A C 1
ATOM 738 O O . CYS A 1 89 ? 1.588 -7.870 2.018 1.00 97.94 89 CYS A O 1
ATOM 740 N N . VAL A 1 90 ? -0.164 -9.014 2.844 1.00 98.06 90 VAL A N 1
ATOM 741 C CA . VAL A 1 90 ? -0.072 -10.125 1.881 1.00 98.06 90 VAL A CA 1
ATOM 742 C C . VAL A 1 90 ? -0.270 -9.618 0.454 1.00 98.06 90 VAL A C 1
ATOM 744 O O . VAL A 1 90 ? 0.540 -9.915 -0.421 1.00 98.06 90 VAL A O 1
ATOM 747 N N . TYR A 1 91 ? -1.302 -8.806 0.220 1.00 97.31 91 T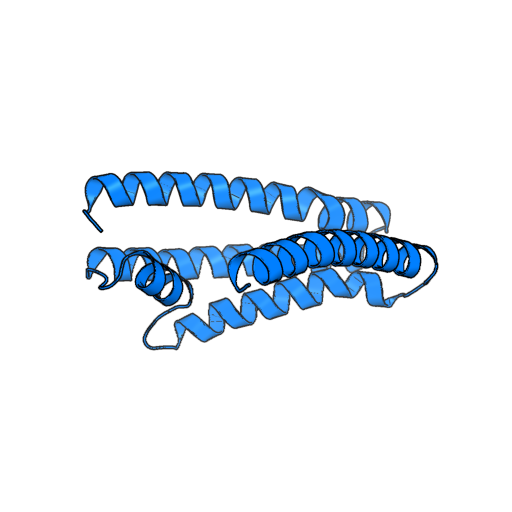YR A N 1
ATOM 748 C CA . TYR A 1 91 ? -1.575 -8.228 -1.093 1.00 97.31 91 TYR A CA 1
ATOM 749 C C . TYR A 1 91 ? -0.405 -7.370 -1.611 1.00 97.31 91 TYR A C 1
ATOM 751 O O . TYR A 1 91 ? 0.042 -7.539 -2.747 1.00 97.31 91 TYR A O 1
ATOM 759 N N . LEU A 1 92 ? 0.135 -6.486 -0.766 1.00 96.94 92 LEU A N 1
ATOM 760 C CA . LEU A 1 92 ? 1.262 -5.615 -1.109 1.00 96.94 92 LEU A CA 1
ATOM 761 C C . LEU A 1 92 ? 2.547 -6.409 -1.367 1.00 96.94 92 LEU A C 1
ATOM 763 O O . LEU A 1 92 ? 3.291 -6.080 -2.289 1.00 96.94 92 LEU A O 1
ATOM 767 N N . PHE A 1 93 ? 2.789 -7.477 -0.604 1.00 97.94 93 PHE A N 1
ATOM 768 C CA . PHE A 1 93 ? 3.921 -8.369 -0.837 1.00 97.94 93 PHE A CA 1
ATOM 769 C C . PHE A 1 93 ? 3.820 -9.075 -2.192 1.00 97.94 93 PHE A C 1
ATOM 771 O O . PHE A 1 93 ? 4.796 -9.105 -2.940 1.00 97.94 93 PHE A O 1
ATOM 778 N N . VAL A 1 94 ? 2.638 -9.592 -2.544 1.00 97.88 94 VAL A N 1
ATOM 779 C CA . VAL A 1 94 ? 2.394 -10.220 -3.853 1.00 97.88 94 VAL A CA 1
ATOM 780 C C . VAL A 1 94 ? 2.613 -9.212 -4.983 1.00 97.88 94 VAL A C 1
ATOM 782 O O . VAL A 1 94 ? 3.300 -9.523 -5.954 1.00 97.88 94 VAL A O 1
ATOM 785 N N . GLN A 1 95 ? 2.105 -7.986 -4.840 1.00 97.06 95 GLN A N 1
ATOM 786 C CA . GLN A 1 95 ? 2.320 -6.918 -5.820 1.00 97.06 95 GLN A CA 1
ATOM 787 C C . GLN A 1 95 ? 3.799 -6.552 -5.984 1.00 97.06 95 GLN A C 1
ATOM 789 O O . GLN A 1 95 ? 4.286 -6.422 -7.108 1.00 97.06 95 GLN A O 1
ATOM 794 N N . PHE A 1 96 ? 4.530 -6.429 -4.874 1.00 96.75 96 PHE A N 1
ATOM 795 C CA . PHE A 1 96 ? 5.975 -6.220 -4.881 1.00 96.75 96 PHE A CA 1
ATOM 796 C C . PHE A 1 96 ? 6.704 -7.361 -5.604 1.00 96.75 96 PHE A C 1
ATOM 798 O O . PHE A 1 96 ? 7.478 -7.100 -6.524 1.00 96.75 96 PHE A O 1
ATOM 805 N N . ALA A 1 97 ? 6.418 -8.614 -5.246 1.00 97.62 97 ALA A N 1
ATOM 806 C CA . ALA A 1 97 ? 7.064 -9.784 -5.830 1.00 97.62 97 ALA A CA 1
ATOM 807 C C . ALA A 1 97 ? 6.809 -9.895 -7.342 1.00 97.62 97 ALA A C 1
ATOM 809 O O . ALA A 1 97 ? 7.741 -10.132 -8.111 1.00 97.62 97 ALA A O 1
ATOM 810 N N . LEU A 1 98 ? 5.571 -9.665 -7.788 1.00 96.94 98 LEU A N 1
ATOM 811 C CA . LEU A 1 98 ? 5.223 -9.674 -9.210 1.00 96.94 98 LEU A CA 1
ATOM 812 C C . LEU A 1 98 ? 5.888 -8.517 -9.967 1.00 96.94 98 LEU A C 1
ATOM 814 O O . LEU A 1 98 ? 6.403 -8.718 -11.067 1.00 96.94 98 LEU A O 1
ATOM 818 N N . SER A 1 99 ? 5.961 -7.331 -9.358 1.00 94.75 99 SER A N 1
ATOM 819 C CA . SER A 1 99 ? 6.693 -6.197 -9.923 1.00 94.75 99 SER A CA 1
ATOM 820 C C . SER A 1 99 ? 8.180 -6.530 -10.113 1.00 94.75 99 SER A C 1
ATOM 822 O O . SER A 1 99 ? 8.704 -6.353 -11.213 1.00 94.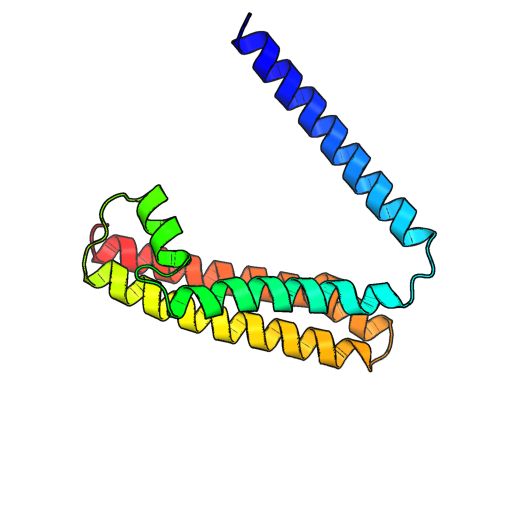75 99 SER A O 1
ATOM 824 N N . VAL A 1 100 ? 8.832 -7.130 -9.108 1.00 95.00 100 VAL A N 1
ATOM 825 C CA . VAL A 1 100 ? 10.222 -7.613 -9.208 1.00 95.00 100 VAL A CA 1
ATOM 826 C C . VAL A 1 100 ? 10.365 -8.655 -10.316 1.00 95.00 100 VAL A C 1
ATOM 828 O O . VAL A 1 100 ? 11.258 -8.532 -11.151 1.00 95.00 100 VAL A O 1
ATOM 831 N N . ALA A 1 101 ? 9.478 -9.652 -10.368 1.00 95.69 101 ALA A N 1
ATOM 832 C CA . ALA A 1 101 ? 9.528 -10.709 -11.377 1.00 95.69 101 ALA A CA 1
ATOM 833 C C . ALA A 1 101 ? 9.461 -10.138 -12.802 1.00 95.69 101 ALA A C 1
ATOM 835 O O . ALA A 1 101 ? 10.227 -10.540 -13.678 1.00 95.69 101 ALA A O 1
ATOM 836 N N . THR A 1 102 ? 8.598 -9.144 -13.026 1.00 94.75 102 THR A N 1
ATOM 837 C CA . THR A 1 102 ? 8.439 -8.525 -14.347 1.00 94.75 102 THR A CA 1
ATOM 838 C C . THR A 1 102 ? 9.664 -7.729 -14.806 1.00 94.75 102 THR A C 1
ATOM 840 O O . THR A 1 102 ? 9.834 -7.538 -16.009 1.00 94.75 102 THR A O 1
ATOM 843 N N . CYS A 1 103 ? 10.557 -7.302 -13.901 1.00 91.69 103 CYS A N 1
ATOM 844 C CA . CYS A 1 103 ? 11.810 -6.634 -14.277 1.00 91.69 103 CYS A CA 1
ATOM 845 C C . CYS A 1 103 ? 12.731 -7.533 -15.114 1.00 91.69 103 CYS A C 1
ATOM 847 O O . CYS A 1 103 ? 13.470 -7.023 -15.956 1.00 91.69 103 CYS A O 1
ATOM 849 N N . PHE A 1 104 ? 12.653 -8.851 -14.910 1.00 92.62 104 PHE A N 1
ATOM 850 C CA . PHE A 1 104 ? 13.429 -9.862 -15.637 1.00 92.62 104 PHE A CA 1
ATOM 851 C C . PHE A 1 104 ? 12.727 -10.364 -16.907 1.00 92.62 104 PHE A C 1
ATOM 853 O O . PHE A 1 104 ? 13.246 -11.229 -17.607 1.00 92.62 104 PHE A O 1
ATOM 860 N N . MET A 1 105 ? 11.541 -9.832 -17.210 1.00 93.12 105 MET A N 1
ATOM 861 C CA . MET A 1 105 ? 10.755 -10.174 -18.392 1.00 93.12 105 MET A CA 1
ATOM 862 C C . MET A 1 105 ? 10.881 -9.087 -19.472 1.00 93.12 105 MET A C 1
ATOM 864 O O . MET A 1 105 ? 11.534 -8.054 -19.291 1.00 93.12 105 MET A O 1
ATOM 868 N N . SER A 1 106 ? 10.242 -9.319 -20.623 1.00 93.19 106 SER A N 1
ATOM 869 C CA . SER A 1 106 ? 10.209 -8.339 -21.715 1.00 93.19 106 SER A CA 1
ATOM 870 C C . SER A 1 106 ? 9.526 -7.030 -21.300 1.00 93.19 106 SER A C 1
ATOM 872 O O . SER A 1 106 ? 8.608 -7.027 -20.478 1.00 93.19 106 SER A O 1
ATOM 874 N N . ASP A 1 107 ? 9.917 -5.916 -21.926 1.00 90.06 107 ASP A N 1
ATOM 875 C CA . ASP A 1 107 ? 9.350 -4.586 -21.641 1.00 90.06 107 ASP A CA 1
ATOM 876 C C . ASP A 1 107 ? 7.830 -4.541 -21.827 1.00 90.06 107 ASP A C 1
ATOM 878 O O . ASP A 1 107 ? 7.130 -3.873 -21.070 1.00 90.06 107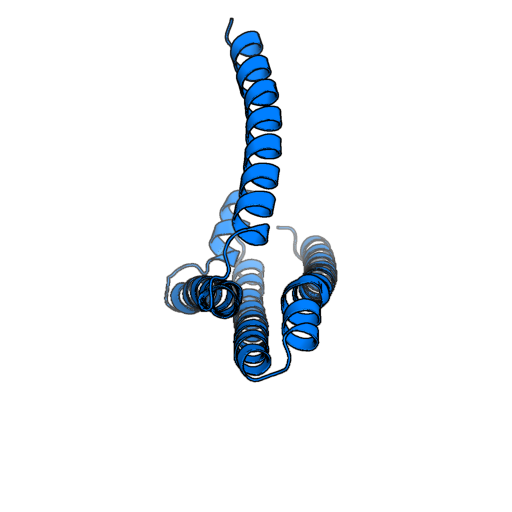 ASP A O 1
ATOM 882 N N . LYS A 1 108 ? 7.302 -5.311 -22.789 1.00 92.38 108 LYS A N 1
ATOM 883 C CA . LYS A 1 108 ? 5.858 -5.445 -23.019 1.00 92.38 108 LYS A CA 1
ATOM 884 C C . LYS A 1 108 ? 5.145 -6.045 -21.808 1.00 92.38 108 LYS A C 1
ATOM 886 O O . LYS A 1 108 ? 4.108 -5.528 -21.404 1.00 92.38 108 LYS A O 1
ATOM 891 N N . ILE A 1 109 ? 5.700 -7.111 -21.225 1.00 93.69 109 ILE A N 1
ATOM 892 C CA . ILE A 1 109 ? 5.125 -7.765 -20.041 1.00 93.69 109 ILE A CA 1
ATOM 893 C C . ILE A 1 109 ? 5.252 -6.850 -18.823 1.00 93.69 109 ILE A C 1
ATOM 895 O O . ILE A 1 109 ? 4.280 -6.670 -18.091 1.00 93.69 109 ILE A O 1
ATOM 899 N N . TRP A 1 110 ? 6.418 -6.228 -18.637 1.00 93.75 110 TRP A N 1
ATOM 900 C CA . TRP A 1 110 ? 6.637 -5.277 -17.549 1.00 93.75 110 TRP A CA 1
ATOM 901 C C . TRP A 1 110 ? 5.647 -4.109 -17.599 1.00 93.75 110 TRP A C 1
ATOM 903 O O . TRP A 1 110 ? 5.038 -3.785 -16.579 1.00 93.75 110 TRP A O 1
ATOM 913 N N . MET A 1 111 ? 5.439 -3.522 -18.780 1.00 92.06 111 MET A N 1
ATOM 914 C CA . MET A 1 111 ? 4.515 -2.406 -18.983 1.00 92.06 111 MET A CA 1
ATOM 915 C C . MET A 1 111 ? 3.057 -2.832 -18.795 1.00 92.06 111 MET A C 1
ATOM 917 O O . MET A 1 111 ? 2.300 -2.123 -18.140 1.00 92.06 111 MET A O 1
ATOM 921 N N . LEU A 1 112 ? 2.661 -3.995 -19.321 1.00 94.62 112 LEU A N 1
ATOM 922 C CA . LEU A 1 112 ? 1.306 -4.518 -19.143 1.00 94.62 112 LEU A CA 1
ATOM 923 C C . LEU A 1 112 ? 0.997 -4.770 -17.663 1.00 94.62 112 LEU A C 1
ATOM 925 O O . LEU A 1 112 ? -0.073 -4.400 -17.179 1.00 94.62 112 LEU A O 1
ATOM 929 N N . TYR A 1 113 ? 1.936 -5.380 -16.938 1.00 95.81 113 TYR A N 1
ATOM 930 C CA . TYR A 1 113 ? 1.731 -5.667 -15.529 1.00 95.81 113 TYR A CA 1
ATOM 931 C C . TYR A 1 113 ? 1.731 -4.388 -14.691 1.00 95.81 113 TYR A C 1
ATOM 933 O O . TYR A 1 113 ? 0.720 -4.059 -14.077 1.00 95.81 113 TYR A O 1
ATOM 941 N N . ASN A 1 114 ? 2.841 -3.644 -14.688 1.00 93.31 114 ASN A N 1
ATOM 942 C CA . ASN A 1 114 ? 3.013 -2.497 -13.794 1.00 93.31 114 ASN A CA 1
ATOM 943 C C . ASN A 1 114 ? 2.192 -1.276 -14.221 1.00 93.31 114 ASN A C 1
ATOM 945 O O . ASN A 1 114 ? 1.915 -0.434 -13.375 1.00 93.31 114 ASN A O 1
ATOM 949 N N . GLY A 1 115 ? 1.817 -1.178 -15.499 1.00 90.06 115 GLY A N 1
ATOM 950 C CA . GLY A 1 115 ? 1.034 -0.074 -16.052 1.00 90.06 115 GLY A CA 1
ATOM 951 C C . GLY A 1 115 ? -0.476 -0.315 -16.091 1.00 90.06 115 GLY A C 1
ATOM 952 O O . GLY A 1 115 ? -1.224 0.657 -16.147 1.00 90.06 115 GLY A O 1
ATOM 953 N N . PHE A 1 116 ? -0.947 -1.568 -16.049 1.00 93.44 116 PHE A N 1
ATOM 954 C CA . PHE A 1 116 ? -2.381 -1.876 -16.120 1.00 93.44 116 PHE A CA 1
ATOM 955 C C . PHE A 1 116 ? -2.837 -2.919 -15.095 1.00 93.44 116 PHE A C 1
ATOM 957 O O . PHE A 1 116 ? -3.687 -2.612 -14.259 1.00 93.44 116 PHE A O 1
ATOM 964 N N . LEU A 1 117 ? -2.286 -4.139 -15.122 1.00 95.50 117 LEU A N 1
ATOM 965 C CA . LEU A 1 117 ? -2.796 -5.234 -14.280 1.00 95.50 117 LEU A CA 1
ATOM 966 C C . LEU A 1 117 ? -2.641 -4.953 -12.782 1.00 95.50 117 LEU A C 1
ATOM 968 O O . LEU A 1 117 ? -3.544 -5.269 -12.011 1.00 95.50 117 LEU A O 1
ATOM 972 N N . SER A 1 118 ? -1.540 -4.325 -12.368 1.00 93.06 118 SER A N 1
ATOM 973 C CA . SER A 1 118 ? -1.302 -3.922 -10.979 1.00 93.06 118 SER A CA 1
ATOM 974 C C . SER A 1 118 ? -2.449 -3.053 -10.443 1.00 93.06 118 SER A C 1
ATOM 976 O O . SER A 1 118 ? -2.974 -3.316 -9.360 1.00 93.06 118 SER A O 1
ATOM 978 N N . TYR A 1 119 ? -2.894 -2.074 -11.234 1.00 94.50 119 TYR A N 1
ATOM 979 C CA . TYR A 1 119 ? -3.995 -1.171 -10.905 1.00 94.50 119 TYR A CA 1
ATOM 980 C C . TYR A 1 119 ? -5.358 -1.848 -11.004 1.00 94.50 119 TYR A C 1
ATOM 982 O O . TYR A 1 119 ? -6.226 -1.589 -10.173 1.00 94.50 119 TYR A O 1
ATOM 990 N N . PHE A 1 120 ? -5.546 -2.737 -11.981 1.00 96.94 120 PHE A N 1
ATOM 991 C CA . PHE A 1 120 ? -6.769 -3.527 -12.099 1.00 96.94 120 PHE A CA 1
ATOM 992 C C . PHE A 1 120 ? -6.985 -4.396 -10.854 1.00 96.94 120 PHE A C 1
ATOM 994 O O . PHE A 1 120 ? -8.036 -4.315 -10.218 1.00 96.94 120 PHE A O 1
ATOM 1001 N N . PHE A 1 121 ? -5.964 -5.154 -10.441 1.00 96.06 121 PHE A N 1
ATOM 1002 C CA . PHE A 1 121 ? -6.026 -5.959 -9.222 1.00 96.06 121 PHE A CA 1
ATOM 1003 C C . PHE A 1 121 ? -6.215 -5.102 -7.972 1.00 96.06 121 PHE A C 1
ATOM 1005 O O . PHE A 1 121 ? -6.961 -5.503 -7.081 1.00 96.06 121 PHE A O 1
ATOM 1012 N N . LEU A 1 122 ? -5.618 -3.906 -7.928 1.00 96.00 122 LEU A N 1
ATOM 1013 C CA . LEU A 1 122 ? -5.827 -2.962 -6.831 1.00 96.00 122 LEU A CA 1
ATOM 1014 C C . LEU A 1 122 ? -7.280 -2.502 -6.759 1.00 96.00 122 LEU A C 1
ATOM 1016 O O . LEU A 1 122 ? -7.859 -2.500 -5.675 1.00 96.00 122 LEU A O 1
ATOM 1020 N N . GLY A 1 123 ? -7.882 -2.175 -7.902 1.00 96.44 123 GLY A N 1
ATOM 1021 C CA . GLY A 1 123 ? -9.295 -1.825 -7.999 1.00 96.44 123 GLY A CA 1
ATOM 1022 C C . GLY A 1 123 ? -10.205 -2.958 -7.525 1.00 96.44 123 GLY A C 1
ATOM 1023 O O . GLY A 1 123 ? -11.082 -2.729 -6.694 1.00 96.44 123 GLY A O 1
ATOM 1024 N N . CYS A 1 124 ? -9.965 -4.191 -7.982 1.00 97.25 124 CYS A N 1
ATOM 1025 C CA . CYS A 1 124 ? -10.723 -5.362 -7.536 1.00 97.25 124 CYS A CA 1
ATOM 1026 C C . CYS A 1 124 ? -10.573 -5.606 -6.031 1.00 97.25 124 CYS A C 1
ATOM 1028 O O . CYS A 1 124 ? -11.566 -5.817 -5.336 1.00 97.25 124 CYS A O 1
ATOM 1030 N N . PHE A 1 125 ? -9.342 -5.543 -5.520 1.00 96.38 125 PHE A N 1
ATOM 1031 C CA . PHE A 1 125 ? -9.049 -5.730 -4.106 1.00 96.38 125 PHE A CA 1
ATOM 1032 C C . PHE A 1 125 ? -9.769 -4.687 -3.242 1.00 96.38 125 PHE A C 1
ATOM 1034 O O . PHE A 1 125 ? -10.460 -5.055 -2.293 1.00 96.38 125 PHE A O 1
ATOM 1041 N N . PHE A 1 126 ? -9.699 -3.406 -3.618 1.00 94.56 126 PHE A N 1
ATOM 1042 C CA . PHE A 1 126 ? -10.437 -2.339 -2.942 1.00 94.56 126 PHE A CA 1
ATOM 1043 C C . PHE A 1 126 ? -11.955 -2.519 -3.025 1.00 94.56 126 PHE A C 1
ATOM 1045 O O . PHE A 1 126 ? -12.634 -2.293 -2.031 1.00 94.56 126 PHE A O 1
ATOM 1052 N N . ALA A 1 127 ? -12.508 -2.926 -4.170 1.00 95.81 127 ALA A N 1
ATOM 1053 C CA . ALA A 1 127 ? -13.952 -3.121 -4.320 1.00 95.81 127 ALA A CA 1
ATOM 1054 C C . ALA A 1 127 ? -14.484 -4.230 -3.397 1.00 95.81 127 ALA A C 1
ATOM 1056 O O . ALA A 1 127 ? -15.522 -4.067 -2.744 1.00 95.81 127 ALA A O 1
ATOM 1057 N N . ILE A 1 128 ? -13.747 -5.342 -3.308 1.00 95.50 128 ILE A N 1
ATOM 1058 C CA . ILE A 1 128 ? -14.049 -6.454 -2.400 1.00 95.50 128 ILE A CA 1
ATOM 1059 C C . ILE A 1 128 ? -13.936 -5.987 -0.948 1.00 95.50 128 ILE A C 1
ATOM 1061 O O . ILE A 1 128 ? -14.869 -6.163 -0.163 1.00 95.50 128 ILE A O 1
ATOM 1065 N N . GLU A 1 129 ? -12.818 -5.353 -0.598 1.00 94.81 129 GLU A N 1
ATOM 1066 C CA . GLU A 1 129 ? -12.554 -4.854 0.749 1.00 94.81 129 GLU A CA 1
ATOM 1067 C C . GLU A 1 129 ? -13.630 -3.865 1.208 1.00 94.81 129 GLU A C 1
ATOM 1069 O O . GLU A 1 129 ? -14.205 -4.032 2.284 1.00 94.81 129 GLU A O 1
ATOM 1074 N N . TYR A 1 130 ? -13.967 -2.892 0.362 1.00 92.44 130 TYR A N 1
ATOM 1075 C CA . TYR A 1 130 ? -14.979 -1.881 0.639 1.00 92.44 130 TYR A CA 1
ATOM 1076 C C . TYR A 1 130 ? -16.362 -2.498 0.860 1.00 92.44 130 TYR A C 1
ATOM 1078 O O . TYR A 1 130 ? -17.087 -2.100 1.777 1.00 92.44 130 TYR A O 1
ATOM 1086 N N . THR A 1 131 ? -16.724 -3.500 0.057 1.00 93.12 131 THR A N 1
ATOM 1087 C CA . THR A 1 131 ? -17.999 -4.211 0.202 1.00 93.12 131 THR A CA 1
ATOM 1088 C C . THR A 1 131 ? -18.053 -4.956 1.536 1.00 93.12 131 THR A C 1
ATOM 1090 O O . THR A 1 131 ? -19.013 -4.797 2.291 1.00 93.12 131 THR A O 1
ATOM 1093 N N . ILE A 1 132 ? -16.993 -5.697 1.885 1.00 92.56 132 ILE A N 1
ATOM 1094 C CA . ILE A 1 132 ? -16.888 -6.402 3.174 1.00 92.56 132 ILE A CA 1
ATOM 1095 C C . ILE A 1 132 ? -16.955 -5.409 4.340 1.00 92.56 132 ILE A C 1
ATOM 1097 O O . ILE A 1 132 ? -17.694 -5.636 5.299 1.00 92.56 132 ILE A O 1
ATOM 1101 N N . ARG A 1 133 ? -16.230 -4.287 4.254 1.00 89.88 133 ARG A N 1
ATOM 1102 C CA . ARG A 1 133 ? -16.243 -3.237 5.279 1.00 89.88 133 ARG A CA 1
ATOM 1103 C C . ARG A 1 133 ? -17.632 -2.636 5.449 1.00 89.88 133 ARG A C 1
ATOM 1105 O O . ARG A 1 133 ? -18.062 -2.416 6.577 1.00 89.88 133 ARG A O 1
ATOM 1112 N N . THR A 1 134 ? -18.344 -2.394 4.353 1.00 88.00 134 THR A N 1
ATOM 1113 C CA . THR A 1 134 ? -19.709 -1.850 4.378 1.00 88.00 134 THR A CA 1
ATOM 1114 C C . THR A 1 134 ? -20.676 -2.817 5.060 1.00 88.00 134 THR A C 1
ATOM 1116 O O . THR A 1 134 ? -21.425 -2.411 5.946 1.00 88.00 134 THR A O 1
ATOM 1119 N N . ILE A 1 135 ? -20.607 -4.111 4.739 1.00 88.38 135 ILE A N 1
ATOM 1120 C CA . ILE A 1 135 ? -21.416 -5.146 5.404 1.00 88.38 135 ILE A CA 1
ATOM 1121 C C . ILE A 1 135 ? -21.078 -5.222 6.900 1.00 88.38 135 ILE A C 1
ATOM 1123 O O . ILE A 1 135 ? -21.972 -5.271 7.746 1.00 88.38 135 ILE A O 1
ATOM 1127 N N . PHE A 1 136 ? -19.788 -5.189 7.244 1.00 87.06 136 PHE A N 1
ATOM 1128 C CA . PHE A 1 136 ? -19.334 -5.221 8.633 1.00 87.06 136 PHE A CA 1
ATOM 1129 C C . PHE A 1 136 ? -19.814 -3.992 9.425 1.00 87.06 136 PHE A C 1
ATOM 1131 O O . PHE A 1 136 ? -20.264 -4.139 10.562 1.00 87.06 136 PHE A O 1
ATOM 1138 N N . ARG A 1 137 ? -19.797 -2.801 8.808 1.00 83.00 137 ARG A N 1
ATOM 1139 C CA . ARG A 1 137 ? -20.326 -1.549 9.377 1.00 83.00 137 ARG A CA 1
ATOM 1140 C C . ARG A 1 137 ? -21.808 -1.642 9.717 1.00 83.00 137 ARG A C 1
ATOM 1142 O O . ARG A 1 137 ? -22.196 -1.283 10.826 1.00 83.00 137 ARG A O 1
ATOM 1149 N N . LEU A 1 138 ? -22.617 -2.167 8.796 1.00 83.75 138 LEU A N 1
ATOM 1150 C CA . LEU A 1 138 ? -24.060 -2.328 9.001 1.00 83.75 138 LEU A CA 1
ATOM 1151 C C . LEU A 1 138 ? -24.382 -3.278 10.162 1.00 83.75 138 LEU A C 1
ATOM 1153 O O . LEU A 1 138 ? -25.366 -3.070 10.867 1.00 83.75 138 LEU A O 1
ATOM 1157 N N . LYS A 1 139 ? -23.546 -4.299 10.384 1.00 80.69 139 LYS A N 1
ATOM 1158 C CA . LYS A 1 139 ? -23.760 -5.290 11.444 1.00 80.69 139 LYS A CA 1
ATOM 1159 C C . LYS A 1 139 ? -23.299 -4.820 12.828 1.00 80.69 139 LYS A C 1
ATOM 1161 O O . LYS A 1 139 ? -23.909 -5.212 13.816 1.00 80.69 139 LYS A O 1
ATOM 1166 N N . ASN A 1 140 ? -22.230 -4.025 12.908 1.00 69.88 140 ASN A N 1
ATOM 1167 C CA . ASN A 1 140 ? -21.500 -3.814 14.163 1.00 69.88 140 ASN A CA 1
ATOM 1168 C C . ASN A 1 140 ? -21.490 -2.379 14.709 1.00 69.88 140 ASN A C 1
ATOM 1170 O O . ASN A 1 140 ? -20.695 -2.155 15.610 1.00 69.88 140 ASN A O 1
ATOM 1174 N N . LYS A 1 141 ? -22.343 -1.457 14.214 1.00 60.22 141 LYS A N 1
ATOM 1175 C CA . LYS A 1 141 ? -22.416 -0.024 14.611 1.00 60.22 141 LYS A CA 1
ATOM 1176 C C . LYS A 1 141 ? -21.044 0.539 15.014 1.00 60.22 141 LYS A C 1
ATOM 1178 O O . LYS A 1 141 ? -20.668 0.496 16.184 1.00 60.22 141 LYS A O 1
ATOM 1183 N N . PHE A 1 142 ? -20.311 1.010 14.007 1.00 53.81 142 PHE A N 1
ATOM 1184 C CA . PHE A 1 142 ? -19.109 1.813 14.231 1.00 53.81 142 PHE A CA 1
ATOM 1185 C C . PHE A 1 142 ? -19.408 3.005 15.137 1.00 53.81 142 PHE A C 1
ATOM 1187 O O . PHE A 1 142 ? -20.529 3.558 15.019 1.00 53.81 142 PHE A O 1
#

Radius of gyration: 19.5 Å; chains: 1; bounding box: 41×48×44 Å